Protein AF-A0A849SD72-F1 (afdb_monomer_lite)

Sequence (68 aa):
ELLTTQYGKEIWALYAHGDLTLETPLTGRFRQSTKAVDLKSVMREIEDTKKVEAARLLRMAEAKAEEN

Foldseek 3Di:
DLPQFDQVQVQVVCVVVVNDDPPDDGPSDDDDDPDDDPVVVVVVVVVVVVVVVVVVVVVVVVVVVVVD

Radius of gyration: 22.38 Å; chains: 1; bounding box: 44×22×58 Å

pLDDT: mean 87.65, std 9.12, range [57.34, 97.25]

Structure (mmCIF, N/CA/C/O backbone):
data_AF-A0A849SD72-F1
#
_entry.id   AF-A0A849SD72-F1
#
loop_
_atom_site.group_PDB
_atom_site.id
_atom_site.type_symbol
_atom_site.label_atom_id
_atom_site.label_alt_id
_atom_site.label_comp_id
_atom_site.label_asym_id
_atom_site.label_entity_id
_atom_site.label_seq_id
_atom_site.pdbx_PDB_ins_code
_atom_site.Cartn_x
_atom_site.Cartn_y
_atom_site.Cartn_z
_atom_site.occupancy
_atom_site.B_iso_or_equiv
_atom_site.auth_seq_id
_atom_site.auth_comp_id
_atom_site.auth_asym_id
_atom_site.auth_atom_id
_atom_site.pdbx_PDB_model_num
ATOM 1 N N . GLU A 1 1 ? -9.114 -15.224 24.577 1.00 57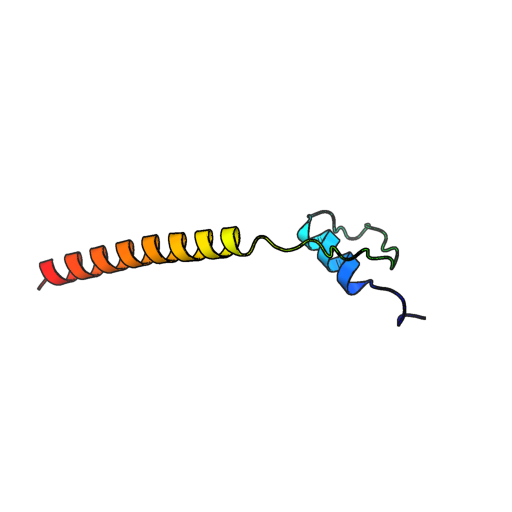.34 1 GLU A N 1
ATOM 2 C CA . GLU A 1 1 ? -9.771 -13.927 24.286 1.00 57.34 1 GLU A CA 1
ATOM 3 C C . GLU A 1 1 ? -9.158 -13.126 23.120 1.00 57.34 1 GLU A C 1
ATOM 5 O O . GLU A 1 1 ? -9.771 -12.162 22.694 1.00 57.34 1 GLU A O 1
ATOM 10 N N . LEU A 1 2 ? -8.032 -13.537 22.511 1.00 60.88 2 LEU A N 1
ATOM 11 C CA . LEU A 1 2 ? -7.433 -12.853 21.340 1.00 60.88 2 LEU A CA 1
ATOM 12 C C . LEU A 1 2 ? -8.061 -13.194 19.974 1.00 60.88 2 LEU A C 1
ATOM 14 O O . LEU A 1 2 ? -7.793 -12.519 18.990 1.00 60.88 2 LEU A O 1
ATOM 18 N N . LEU A 1 3 ? -8.873 -14.250 19.883 1.00 64.62 3 LEU A N 1
ATOM 19 C CA . LEU A 1 3 ? -9.423 -14.727 18.603 1.00 64.62 3 LEU A CA 1
ATOM 20 C C . LEU A 1 3 ? -10.490 -13.795 18.005 1.00 64.62 3 LEU A C 1
ATOM 22 O O . LEU A 1 3 ? -10.770 -13.872 16.813 1.00 64.62 3 LEU A O 1
ATOM 26 N N . THR A 1 4 ? -11.099 -12.933 18.820 1.00 70.75 4 THR A N 1
ATOM 27 C CA . THR A 1 4 ? -12.198 -12.047 18.406 1.00 70.75 4 THR A CA 1
ATOM 28 C C . THR A 1 4 ? -11.741 -10.625 18.092 1.00 70.75 4 THR A C 1
ATOM 30 O O . THR A 1 4 ? -12.515 -9.847 17.536 1.00 70.75 4 THR A O 1
ATOM 33 N N . THR A 1 5 ? -10.510 -10.261 18.451 1.00 78.50 5 THR A N 1
ATOM 34 C CA . THR A 1 5 ? -9.965 -8.921 18.226 1.00 78.50 5 THR A CA 1
ATOM 35 C C . THR A 1 5 ? -9.155 -8.876 16.933 1.00 78.50 5 THR A C 1
ATOM 37 O O . THR A 1 5 ? -8.496 -9.833 16.539 1.00 78.50 5 THR A O 1
ATOM 40 N N . GLN A 1 6 ? -9.207 -7.743 16.235 1.00 83.81 6 GLN A N 1
ATOM 41 C CA . GLN A 1 6 ? -8.552 -7.555 14.936 1.00 83.81 6 GLN A CA 1
ATOM 42 C C . GLN A 1 6 ? -7.326 -6.636 15.048 1.00 83.81 6 GLN A C 1
ATOM 44 O O . GLN A 1 6 ? -7.126 -5.764 14.202 1.00 83.81 6 GLN A O 1
ATOM 49 N N . TYR A 1 7 ? -6.490 -6.848 16.073 1.00 86.31 7 TYR A N 1
ATOM 50 C CA . TYR A 1 7 ? -5.308 -6.015 16.344 1.00 86.31 7 TYR A CA 1
ATOM 51 C C . TYR A 1 7 ? -4.371 -5.894 15.138 1.00 86.31 7 TYR A C 1
ATOM 53 O O . TYR A 1 7 ? -3.920 -4.800 14.829 1.00 86.31 7 TYR A O 1
ATOM 61 N N . GLY A 1 8 ? -4.130 -6.982 14.396 1.00 86.44 8 GLY A N 1
ATOM 62 C CA . GLY A 1 8 ? -3.257 -6.934 13.217 1.00 86.44 8 GLY A CA 1
ATOM 63 C C . GLY A 1 8 ? -3.752 -5.969 12.133 1.00 86.44 8 GLY A C 1
ATOM 64 O O . GLY A 1 8 ? -2.962 -5.219 11.565 1.00 86.44 8 GLY A O 1
ATOM 65 N N . LYS A 1 9 ? -5.068 -5.936 11.880 1.00 87.38 9 LYS A N 1
ATOM 66 C CA . LYS A 1 9 ? -5.650 -5.018 10.890 1.00 87.38 9 LYS A CA 1
ATOM 67 C C . LYS A 1 9 ? -5.689 -3.573 11.397 1.00 87.38 9 LYS A C 1
ATOM 69 O O . LYS A 1 9 ? -5.469 -2.657 10.615 1.00 87.38 9 LYS A O 1
ATOM 74 N N . GLU A 1 10 ? -5.938 -3.378 12.693 1.00 89.19 10 GLU A N 1
ATOM 75 C CA . GLU A 1 10 ? -5.903 -2.063 13.346 1.00 89.19 10 GLU A CA 1
ATOM 76 C C . GLU A 1 10 ? -4.497 -1.449 13.303 1.00 89.19 10 GLU A C 1
ATOM 78 O O . GLU A 1 10 ? -4.344 -0.316 12.854 1.00 89.19 10 GLU A O 1
ATOM 83 N N . ILE A 1 11 ? -3.466 -2.222 13.659 1.00 90.06 11 ILE A N 1
ATOM 84 C CA . ILE A 1 11 ? -2.060 -1.800 13.590 1.00 90.06 11 ILE A CA 1
ATOM 85 C C . ILE A 1 11 ? -1.675 -1.444 12.153 1.00 90.06 11 ILE A C 1
ATOM 87 O O . ILE A 1 11 ? -1.088 -0.390 11.920 1.00 90.06 11 ILE A O 1
ATOM 91 N N . TRP A 1 12 ? -2.018 -2.296 11.180 1.00 90.25 12 TRP A N 1
ATOM 92 C CA . TRP A 1 12 ? -1.676 -2.041 9.780 1.00 90.25 12 TRP A CA 1
ATOM 93 C C . TRP A 1 12 ? -2.343 -0.773 9.241 1.00 90.25 12 TRP A C 1
ATOM 95 O O . TRP A 1 12 ? -1.701 -0.005 8.533 1.00 90.25 12 TRP A O 1
ATOM 105 N N . ALA A 1 13 ? -3.603 -0.518 9.598 1.00 88.12 13 ALA A N 1
ATOM 106 C CA . ALA A 1 13 ? -4.293 0.700 9.187 1.00 88.12 13 AL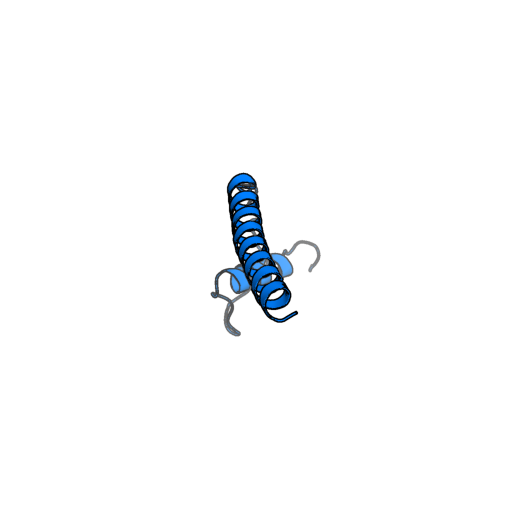A A CA 1
ATOM 107 C C . ALA A 1 13 ? -3.675 1.957 9.812 1.00 88.12 13 ALA A C 1
ATOM 109 O O . ALA A 1 13 ? -3.420 2.918 9.092 1.00 88.12 13 ALA A O 1
ATOM 110 N N . LEU A 1 14 ? -3.374 1.938 11.116 1.00 89.88 14 LEU A N 1
ATOM 111 C CA . LEU A 1 14 ? -2.673 3.041 11.783 1.00 89.88 14 LEU A CA 1
ATOM 112 C C . LEU A 1 14 ? -1.306 3.300 11.136 1.00 89.88 14 LEU A C 1
ATOM 114 O O . LEU A 1 14 ? -0.939 4.448 10.904 1.00 89.88 14 LEU A O 1
ATOM 118 N N . TYR A 1 15 ? -0.572 2.239 10.794 1.00 90.19 15 TYR A N 1
ATOM 119 C CA . TYR A 1 15 ? 0.708 2.351 10.097 1.00 90.19 15 TYR A CA 1
ATOM 120 C C . TYR A 1 15 ? 0.544 2.963 8.700 1.00 90.19 15 TYR A C 1
ATOM 122 O O . TYR A 1 15 ? 1.248 3.908 8.358 1.00 90.19 15 TYR A O 1
ATOM 130 N N . ALA A 1 16 ? -0.410 2.463 7.911 1.00 88.31 16 ALA A N 1
ATOM 131 C CA . ALA A 1 16 ? -0.662 2.926 6.548 1.00 88.31 16 ALA A CA 1
ATOM 132 C C . ALA A 1 16 ? -1.115 4.395 6.484 1.00 88.31 16 ALA A C 1
ATOM 134 O O . ALA A 1 16 ? -0.833 5.075 5.499 1.00 88.31 16 ALA A O 1
ATOM 135 N N . HIS A 1 17 ? -1.803 4.884 7.519 1.00 87.31 17 HIS A N 1
ATOM 136 C CA . HIS A 1 17 ? -2.218 6.284 7.637 1.00 87.31 17 HIS A CA 1
ATOM 137 C C . HIS A 1 17 ? -1.157 7.199 8.272 1.00 87.31 17 HIS A C 1
ATOM 139 O O . HIS A 1 17 ? -1.281 8.415 8.166 1.00 87.31 17 HIS A O 1
ATOM 145 N N . GLY A 1 18 ? -0.101 6.641 8.875 1.00 89.88 18 GLY A N 1
ATOM 146 C CA . GLY A 1 18 ? 0.942 7.406 9.570 1.00 89.88 18 GLY A CA 1
ATOM 147 C C . GLY A 1 18 ? 0.605 7.780 11.019 1.00 89.88 18 GLY A C 1
ATOM 148 O O . GLY A 1 18 ? 1.359 8.517 11.644 1.00 89.88 18 GLY A O 1
ATOM 149 N N . ASP A 1 19 ? -0.485 7.241 11.569 1.00 88.62 19 ASP A N 1
ATOM 150 C CA . ASP A 1 19 ? -0.989 7.528 12.921 1.00 88.62 19 ASP A CA 1
ATOM 151 C C . ASP A 1 19 ? -0.466 6.537 13.983 1.00 88.62 19 ASP A C 1
ATOM 153 O O . ASP A 1 19 ? -0.801 6.620 15.172 1.00 88.62 19 ASP A O 1
ATOM 157 N N . LEU A 1 20 ? 0.328 5.543 13.567 1.00 90.75 20 LEU A N 1
ATOM 158 C CA . LEU A 1 20 ? 0.890 4.548 14.475 1.00 90.75 20 LEU A CA 1
ATOM 159 C C . LEU A 1 20 ? 2.088 5.120 15.236 1.00 90.75 20 LEU A C 1
ATOM 161 O O . LEU A 1 20 ? 3.166 5.318 14.679 1.00 90.75 20 LEU A O 1
ATOM 165 N N . THR A 1 21 ? 1.909 5.292 16.541 1.00 88.12 21 THR A N 1
ATOM 166 C CA . THR A 1 21 ? 2.965 5.636 17.496 1.00 88.12 21 THR A CA 1
ATOM 167 C C . THR A 1 21 ? 3.049 4.575 18.591 1.00 88.12 21 THR A C 1
ATOM 169 O O . THR A 1 21 ? 2.125 3.779 18.767 1.00 88.12 21 THR A O 1
ATOM 172 N N . LEU A 1 22 ? 4.146 4.566 19.356 1.00 85.38 22 LEU A N 1
ATOM 173 C CA . LEU A 1 22 ? 4.317 3.650 20.495 1.00 85.38 22 LEU A CA 1
ATOM 174 C C . LEU A 1 22 ? 3.272 3.868 21.603 1.00 85.38 22 LEU A C 1
ATOM 176 O O . LEU A 1 22 ? 3.040 2.970 22.407 1.00 85.38 22 LEU A O 1
ATOM 180 N N . GLU A 1 23 ? 2.646 5.044 21.634 1.00 89.94 23 GLU A N 1
ATOM 181 C CA . GLU A 1 23 ? 1.631 5.423 22.618 1.00 89.94 23 GLU A CA 1
ATOM 182 C C . GLU A 1 23 ? 0.201 5.239 22.095 1.00 89.94 23 GLU A C 1
ATOM 184 O O . GLU A 1 23 ? -0.753 5.405 22.854 1.00 89.94 23 GLU A O 1
ATOM 189 N N . THR A 1 24 ? 0.024 4.884 20.815 1.00 84.69 24 THR A N 1
ATOM 190 C CA . THR A 1 24 ? -1.305 4.757 20.209 1.00 84.69 24 THR A CA 1
ATOM 191 C C . THR A 1 24 ? -2.062 3.582 20.850 1.00 84.69 24 THR A C 1
ATOM 193 O O . THR A 1 24 ? -1.657 2.426 20.685 1.00 84.69 24 THR A O 1
ATOM 196 N N . PRO A 1 25 ? -3.179 3.829 21.565 1.00 85.00 25 PRO A N 1
ATOM 197 C CA . PRO A 1 25 ? -3.906 2.770 22.249 1.00 85.00 25 PRO A CA 1
ATOM 198 C C . PRO A 1 25 ? -4.659 1.899 21.239 1.00 85.00 25 PRO A C 1
ATOM 200 O O . PRO A 1 25 ? -5.474 2.389 20.457 1.00 85.00 25 PRO A O 1
ATOM 203 N N . LEU A 1 26 ? -4.421 0.587 21.283 1.00 88.12 26 LEU A N 1
ATOM 204 C CA . LEU A 1 26 ? -5.105 -0.380 20.425 1.00 88.12 26 LEU A CA 1
ATOM 205 C C . LEU A 1 26 ? -6.418 -0.832 21.062 1.00 88.12 26 LEU A C 1
ATOM 207 O O . LEU A 1 26 ? -6.451 -1.332 22.187 1.00 88.12 26 LEU A O 1
ATOM 211 N N . THR A 1 27 ? -7.514 -0.701 20.325 1.00 85.62 27 THR A N 1
ATOM 212 C CA . THR A 1 27 ? -8.859 -1.022 20.817 1.00 85.62 27 THR A CA 1
ATOM 213 C C . THR A 1 27 ? -9.270 -2.467 20.536 1.00 85.62 27 THR A C 1
ATOM 215 O O . THR A 1 27 ? -10.255 -2.951 21.096 1.00 85.62 27 THR A O 1
ATOM 218 N N . GLY A 1 28 ? -8.556 -3.154 19.640 1.00 83.69 28 GLY A N 1
ATOM 219 C CA . GLY A 1 28 ? -8.887 -4.483 19.129 1.00 83.69 28 GLY A CA 1
ATOM 220 C C . GLY A 1 28 ? -10.076 -4.487 18.172 1.00 83.69 28 GLY A C 1
ATOM 221 O O . GLY A 1 28 ? -10.462 -5.552 17.678 1.00 83.69 28 GLY A O 1
ATOM 222 N N . ARG A 1 29 ? -10.668 -3.318 17.898 1.00 81.31 29 ARG A N 1
ATOM 223 C CA . ARG A 1 29 ? -11.840 -3.141 17.042 1.00 81.31 29 ARG A CA 1
ATOM 224 C C . ARG A 1 29 ? -11.413 -2.495 15.735 1.00 81.31 29 ARG A C 1
ATOM 226 O O . ARG A 1 29 ? -11.180 -1.297 15.662 1.00 81.31 29 ARG A O 1
ATOM 233 N N . PHE A 1 30 ? -11.395 -3.292 14.675 1.00 82.75 30 PHE A N 1
ATOM 234 C CA . PHE A 1 30 ? -11.108 -2.806 13.333 1.00 82.75 30 PHE A CA 1
ATOM 235 C C . PHE A 1 30 ? -12.348 -2.878 12.445 1.00 82.75 30 PHE A C 1
ATOM 237 O O . PHE A 1 30 ? -12.950 -3.945 12.284 1.00 82.75 30 PHE A O 1
ATOM 244 N N . ARG A 1 31 ? -12.709 -1.752 11.822 1.00 80.88 31 ARG A N 1
ATOM 245 C CA . ARG A 1 31 ? -13.741 -1.714 10.785 1.00 80.88 31 ARG A CA 1
ATOM 246 C C . ARG A 1 31 ? -13.080 -1.828 9.420 1.00 80.88 31 ARG A C 1
ATOM 248 O O . ARG A 1 31 ? -12.501 -0.870 8.920 1.00 80.88 31 ARG A O 1
ATOM 255 N N . GLN A 1 32 ? -13.200 -2.998 8.805 1.00 79.00 32 GLN A N 1
ATOM 256 C CA . GLN A 1 32 ? -12.705 -3.203 7.452 1.00 79.00 32 GLN A CA 1
ATOM 257 C C . GLN A 1 32 ? -13.499 -2.354 6.455 1.00 79.00 32 GLN A C 1
ATOM 259 O O . GLN A 1 32 ? -14.731 -2.353 6.463 1.00 79.00 32 GLN A O 1
ATOM 264 N N . SER A 1 33 ? -12.785 -1.656 5.573 1.00 80.69 33 SER A N 1
ATOM 265 C CA . SER A 1 33 ? -13.400 -1.045 4.399 1.00 80.69 33 SER A CA 1
ATOM 266 C C . SER A 1 33 ? -13.791 -2.142 3.412 1.00 80.69 33 SER A C 1
ATOM 268 O O . SER A 1 33 ? -12.949 -2.928 2.983 1.00 80.69 33 SER A O 1
ATOM 270 N N . THR A 1 34 ? -15.069 -2.187 3.047 1.00 82.75 34 THR A N 1
ATOM 271 C CA . THR A 1 34 ? -15.603 -3.040 1.973 1.00 82.75 34 THR A CA 1
ATOM 272 C C . THR A 1 34 ? -15.860 -2.249 0.692 1.00 82.75 34 THR A C 1
ATOM 274 O O . THR A 1 34 ? -16.500 -2.748 -0.232 1.00 82.75 34 THR A O 1
ATOM 277 N N . LYS A 1 35 ? -15.385 -0.997 0.627 1.00 85.62 35 LYS A N 1
ATOM 278 C CA . LYS A 1 35 ? -15.496 -0.184 -0.584 1.00 85.62 35 LYS A CA 1
ATOM 279 C C . LYS A 1 35 ? -14.722 -0.857 -1.713 1.00 85.62 35 LYS A C 1
ATOM 281 O O . LYS A 1 35 ? -13.605 -1.329 -1.506 1.00 85.62 35 LYS A O 1
ATOM 286 N N . ALA A 1 36 ? -15.322 -0.875 -2.899 1.00 84.44 36 ALA A N 1
ATOM 287 C CA . ALA A 1 36 ? -14.644 -1.352 -4.091 1.00 84.44 36 ALA A CA 1
ATOM 288 C C . ALA A 1 36 ? -13.396 -0.495 -4.344 1.00 84.44 36 ALA A C 1
ATOM 290 O O . ALA A 1 36 ? -13.464 0.735 -4.321 1.00 84.44 36 ALA A O 1
ATOM 291 N N . VAL A 1 37 ? -12.262 -1.157 -4.561 1.00 85.38 37 VAL A N 1
ATOM 292 C CA . VAL A 1 37 ? -11.021 -0.497 -4.972 1.00 85.38 37 VAL A CA 1
ATOM 293 C C . VAL A 1 37 ? -11.180 -0.043 -6.421 1.00 85.38 37 VAL A C 1
ATOM 295 O O . VAL A 1 37 ? -11.691 -0.798 -7.253 1.00 85.38 37 VAL A O 1
ATOM 298 N N . ASP A 1 38 ? -10.727 1.170 -6.742 1.00 90.06 38 ASP A N 1
ATOM 299 C CA . ASP A 1 38 ? -10.670 1.633 -8.128 1.00 90.06 38 ASP A CA 1
ATOM 300 C C . ASP A 1 38 ? -9.499 0.969 -8.868 1.00 90.06 38 ASP A C 1
ATOM 302 O O . ASP A 1 38 ? -8.416 1.531 -9.039 1.00 90.06 38 ASP A O 1
ATOM 306 N N . LEU A 1 39 ? -9.735 -0.262 -9.319 1.00 92.25 39 LEU A N 1
ATOM 307 C CA . LEU A 1 39 ? -8.775 -1.032 -10.106 1.00 92.25 39 LEU A CA 1
ATOM 308 C C . LEU A 1 39 ? -8.412 -0.341 -11.427 1.00 92.25 39 LEU A C 1
ATOM 310 O O . LEU A 1 39 ? -7.313 -0.550 -11.933 1.00 92.25 39 LEU A O 1
ATOM 314 N N . LYS A 1 40 ? -9.300 0.491 -11.995 1.00 94.38 40 LYS A N 1
ATOM 315 C CA . LYS A 1 40 ? -9.010 1.198 -13.251 1.00 94.38 40 LYS A CA 1
ATOM 316 C C . LYS A 1 40 ? -7.923 2.244 -13.044 1.00 94.38 40 LYS A C 1
ATOM 318 O O . LYS A 1 40 ? -7.064 2.386 -13.909 1.00 94.38 40 LYS A O 1
ATOM 323 N N . SER A 1 41 ? -7.963 2.958 -11.919 1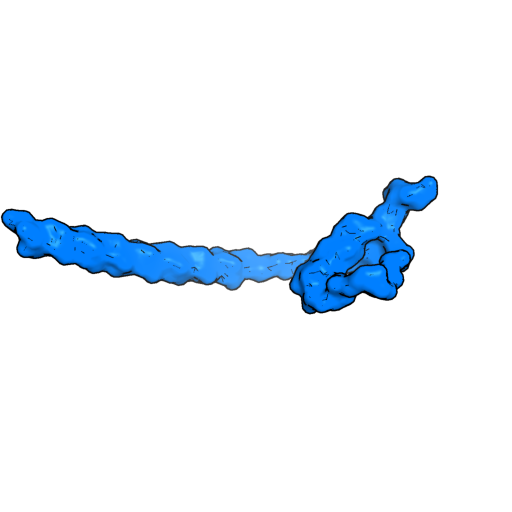.00 93.88 41 SER A N 1
ATOM 324 C CA . SER A 1 41 ? -6.915 3.916 -11.555 1.00 93.88 41 SER A CA 1
ATOM 325 C C . SER A 1 41 ? -5.564 3.219 -11.375 1.00 93.88 41 SER A C 1
ATOM 327 O O . SER A 1 41 ? -4.589 3.604 -12.015 1.00 93.88 41 SER A O 1
ATOM 329 N N . VAL A 1 42 ? -5.532 2.115 -10.619 1.00 94.12 42 VAL A N 1
ATOM 330 C CA . VAL A 1 42 ? -4.305 1.328 -10.392 1.00 94.12 42 VAL A CA 1
ATOM 331 C C . VAL A 1 42 ? -3.700 0.832 -11.708 1.00 94.12 42 VAL A C 1
ATOM 333 O O . VAL A 1 42 ? -2.508 0.997 -11.954 1.00 94.12 42 VAL A O 1
ATOM 336 N N . MET A 1 43 ? -4.520 0.258 -12.593 1.00 96.06 43 MET A N 1
ATOM 337 C CA . MET A 1 43 ? -4.035 -0.223 -13.890 1.00 96.06 43 MET A CA 1
ATOM 338 C C . MET A 1 43 ? -3.505 0.912 -14.771 1.00 96.06 43 MET A C 1
ATOM 340 O O . MET A 1 43 ? -2.536 0.708 -15.497 1.00 96.06 43 MET A O 1
ATOM 344 N N . ARG A 1 44 ? -4.099 2.109 -14.701 1.00 96.38 44 ARG A N 1
ATOM 345 C CA . ARG A 1 44 ? -3.622 3.277 -15.452 1.00 96.38 44 ARG A CA 1
ATOM 346 C C . ARG A 1 44 ? -2.208 3.671 -15.029 1.00 96.38 44 ARG A C 1
ATOM 348 O O . ARG A 1 44 ? -1.354 3.828 -15.891 1.00 96.38 44 ARG A O 1
ATOM 355 N N . GLU A 1 45 ? -1.956 3.758 -13.726 1.00 95.81 45 GLU A N 1
ATOM 356 C CA . GLU A 1 45 ? -0.642 4.118 -13.181 1.00 95.81 45 GLU A CA 1
ATOM 357 C C . GLU A 1 45 ? 0.445 3.097 -13.560 1.00 95.81 45 GLU A C 1
ATOM 359 O O . GLU A 1 45 ? 1.560 3.465 -13.947 1.00 95.81 45 GLU A O 1
ATOM 364 N N . ILE A 1 46 ? 0.097 1.806 -13.535 1.00 95.69 46 ILE A N 1
ATOM 365 C CA . ILE A 1 46 ? 0.984 0.725 -13.982 1.00 95.69 46 ILE A CA 1
ATOM 366 C C . ILE A 1 46 ? 1.336 0.890 -15.464 1.00 95.69 46 ILE A C 1
ATOM 368 O O . ILE A 1 46 ? 2.510 0.824 -15.833 1.00 95.69 46 ILE A O 1
ATOM 372 N N . GLU A 1 47 ? 0.338 1.092 -16.323 1.00 96.69 47 GLU A N 1
ATOM 373 C CA . GLU A 1 47 ? 0.566 1.231 -17.762 1.00 96.69 47 GLU A CA 1
ATOM 374 C C . GLU A 1 47 ? 1.348 2.502 -18.108 1.00 96.69 47 GLU A C 1
ATOM 376 O O . GLU A 1 47 ? 2.214 2.471 -18.983 1.00 96.69 47 GLU A O 1
ATOM 381 N N . ASP A 1 48 ? 1.112 3.603 -17.400 1.00 96.81 48 ASP A N 1
ATOM 382 C CA . ASP A 1 48 ? 1.868 4.839 -17.594 1.00 96.81 48 ASP A CA 1
ATOM 383 C C . ASP A 1 48 ? 3.343 4.655 -17.202 1.00 96.81 48 ASP A C 1
ATOM 385 O O . ASP A 1 48 ? 4.235 5.021 -17.972 1.00 96.81 48 ASP A O 1
ATOM 389 N N . THR A 1 49 ? 3.619 3.968 -16.089 1.00 96.69 49 THR A N 1
ATOM 390 C CA . THR A 1 49 ? 4.991 3.614 -15.683 1.00 96.69 49 THR A CA 1
ATOM 391 C C . THR A 1 49 ? 5.677 2.721 -16.722 1.00 96.69 49 THR A C 1
ATOM 393 O O . THR A 1 49 ? 6.829 2.960 -17.090 1.00 96.69 49 THR A O 1
ATOM 396 N N . LYS A 1 50 ? 4.967 1.720 -17.261 1.00 96.38 50 LYS A N 1
ATOM 397 C CA . LYS A 1 50 ? 5.499 0.842 -18.317 1.00 96.38 50 LYS A CA 1
ATOM 398 C C . LYS A 1 50 ? 5.843 1.603 -19.595 1.00 96.38 50 LYS A C 1
ATOM 400 O O . LYS A 1 50 ? 6.867 1.312 -20.208 1.00 96.38 50 LYS A O 1
ATOM 405 N N . LYS A 1 51 ? 5.021 2.572 -20.008 1.00 96.94 51 LYS A N 1
ATOM 406 C CA . LYS A 1 51 ? 5.300 3.402 -21.194 1.00 96.94 51 LYS A CA 1
ATOM 407 C C . LYS A 1 51 ? 6.546 4.258 -21.005 1.00 96.94 5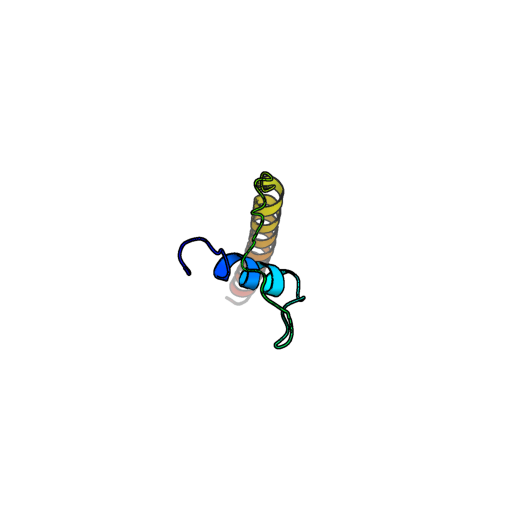1 LYS A C 1
ATOM 409 O O . LYS A 1 51 ? 7.361 4.347 -21.921 1.00 96.94 51 LYS A O 1
ATOM 414 N N . VAL A 1 52 ? 6.703 4.864 -19.826 1.00 95.75 52 VAL A N 1
ATOM 415 C CA . VAL A 1 52 ? 7.904 5.643 -19.485 1.00 95.75 52 VAL A CA 1
ATOM 416 C C . VAL A 1 52 ? 9.148 4.762 -19.575 1.00 95.75 52 VAL A C 1
ATOM 418 O O . VAL A 1 52 ? 10.138 5.155 -20.195 1.00 95.75 52 VAL A O 1
ATOM 421 N N . GLU A 1 53 ? 9.079 3.551 -19.023 1.00 95.50 53 GLU A N 1
ATOM 422 C CA . GLU A 1 53 ? 10.185 2.599 -19.071 1.00 95.50 53 GLU A CA 1
ATOM 423 C C . GLU A 1 53 ? 10.490 2.130 -20.500 1.00 95.50 53 GLU A C 1
ATOM 425 O O . GLU A 1 53 ? 11.647 2.138 -20.920 1.00 95.50 53 GLU A O 1
ATOM 430 N N . ALA A 1 54 ? 9.470 1.813 -21.300 1.00 96.62 54 ALA A N 1
ATOM 431 C CA . ALA A 1 54 ? 9.650 1.450 -22.705 1.00 96.62 54 ALA A CA 1
ATOM 432 C C . ALA A 1 54 ? 10.345 2.570 -23.503 1.00 96.62 54 ALA A C 1
ATOM 434 O O . ALA A 1 54 ? 11.281 2.305 -24.258 1.00 96.62 54 ALA A O 1
ATOM 435 N N . ALA A 1 55 ? 9.956 3.830 -23.286 1.00 96.31 55 ALA A N 1
ATOM 436 C CA . ALA A 1 55 ? 10.594 4.984 -23.919 1.00 96.31 55 AL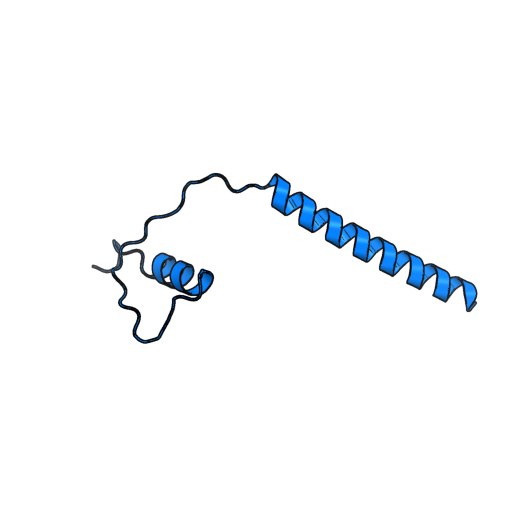A A CA 1
ATOM 437 C C . ALA A 1 55 ? 12.042 5.206 -23.443 1.00 96.31 55 ALA A C 1
ATOM 439 O O . ALA A 1 55 ? 12.864 5.757 -24.178 1.00 96.31 55 ALA A O 1
ATOM 440 N N . ARG A 1 56 ? 12.377 4.817 -22.207 1.00 95.75 56 ARG A N 1
ATOM 441 C CA . ARG A 1 56 ? 13.759 4.832 -21.703 1.00 95.75 56 ARG A CA 1
ATOM 442 C C . ARG A 1 56 ? 14.604 3.771 -22.407 1.00 95.75 56 ARG A C 1
ATOM 444 O O . ARG A 1 56 ? 15.700 4.083 -22.863 1.00 95.75 56 ARG A O 1
ATOM 451 N N . LEU A 1 57 ? 14.085 2.549 -22.518 1.00 97.25 57 LEU A N 1
ATOM 452 C CA . LEU A 1 57 ? 14.772 1.433 -23.168 1.00 97.25 57 LEU A CA 1
ATOM 453 C C . LEU A 1 57 ? 14.995 1.681 -24.662 1.00 97.25 57 LEU A C 1
ATOM 455 O O . LEU A 1 57 ? 16.084 1.398 -25.152 1.00 97.25 57 LEU A O 1
ATOM 459 N N . LEU A 1 58 ? 14.011 2.256 -25.362 1.00 96.56 58 LEU A N 1
ATOM 460 C CA . LEU A 1 58 ? 14.148 2.620 -26.774 1.00 96.56 58 LEU A CA 1
ATOM 461 C C . LEU A 1 58 ? 15.315 3.594 -26.983 1.00 96.56 58 LEU A C 1
ATOM 463 O O . LEU A 1 58 ? 16.216 3.300 -27.759 1.00 96.56 58 LEU A O 1
ATOM 467 N N . ARG A 1 59 ? 15.359 4.686 -26.207 1.00 94.56 59 ARG A N 1
ATOM 468 C CA . ARG A 1 59 ? 16.447 5.677 -26.274 1.00 94.56 59 ARG A CA 1
ATOM 469 C C . ARG A 1 59 ? 17.820 5.065 -25.998 1.00 94.56 59 ARG A C 1
ATOM 471 O O . ARG A 1 59 ? 18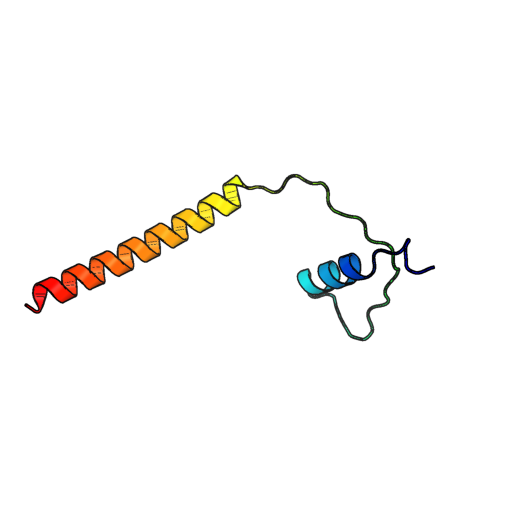.802 5.440 -26.624 1.00 94.56 59 ARG A O 1
ATOM 478 N N . MET A 1 60 ? 17.900 4.121 -25.061 1.00 95.81 60 MET A N 1
ATOM 479 C CA . MET A 1 60 ? 19.150 3.405 -24.783 1.00 95.81 60 MET A CA 1
ATOM 480 C C . MET A 1 60 ? 19.566 2.484 -25.931 1.00 95.81 60 MET A C 1
ATOM 482 O O . MET A 1 60 ? 20.755 2.371 -26.219 1.00 95.81 60 MET A O 1
ATOM 486 N N . ALA A 1 61 ? 18.605 1.820 -26.574 1.00 95.31 61 ALA A N 1
ATOM 487 C CA . ALA A 1 61 ? 18.869 0.962 -27.721 1.00 95.31 61 ALA A CA 1
ATOM 488 C C . ALA A 1 61 ? 19.328 1.774 -28.941 1.00 95.31 61 ALA A C 1
ATOM 490 O O . ALA A 1 61 ? 20.280 1.368 -29.598 1.00 95.31 61 ALA A O 1
ATOM 491 N N . GLU A 1 62 ? 18.699 2.924 -29.198 1.00 94.69 62 GLU A N 1
ATOM 492 C CA . GLU A 1 62 ? 19.090 3.869 -30.252 1.00 94.69 62 GLU A CA 1
ATOM 493 C C . GLU A 1 62 ? 20.513 4.391 -30.024 1.00 94.69 62 GLU A C 1
ATOM 495 O O . GLU A 1 62 ? 21.361 4.232 -30.897 1.00 94.69 62 GLU A O 1
ATOM 500 N N . ALA A 1 63 ? 20.824 4.884 -28.819 1.00 93.56 63 ALA A N 1
ATOM 501 C CA . ALA A 1 63 ? 22.172 5.352 -28.483 1.00 93.56 63 ALA A CA 1
ATOM 502 C C . ALA A 1 63 ? 23.242 4.256 -28.653 1.00 93.56 63 ALA A C 1
ATOM 504 O O . ALA A 1 63 ? 24.336 4.518 -29.142 1.00 93.56 63 ALA A O 1
ATOM 505 N N . LYS A 1 64 ? 22.919 3.006 -28.295 1.00 90.19 64 LYS A N 1
ATOM 506 C CA . LYS A 1 64 ? 23.820 1.859 -28.491 1.00 90.19 64 LYS A CA 1
ATOM 507 C C . LYS A 1 64 ? 23.988 1.478 -29.968 1.00 90.19 64 LYS A C 1
ATOM 509 O O . LYS A 1 64 ? 25.013 0.910 -30.339 1.00 90.19 64 LYS A O 1
ATOM 514 N N . ALA A 1 65 ? 22.972 1.712 -30.794 1.00 87.50 65 ALA A N 1
ATOM 515 C CA . ALA A 1 65 ? 23.030 1.437 -32.224 1.00 87.50 65 ALA A CA 1
ATOM 516 C C . ALA A 1 65 ? 23.851 2.492 -32.980 1.00 87.50 65 ALA A C 1
ATOM 518 O O . ALA A 1 65 ? 24.479 2.142 -33.968 1.00 87.50 65 ALA A O 1
ATOM 519 N N . GLU A 1 66 ? 23.879 3.741 -32.508 1.00 78.94 66 GLU A N 1
ATOM 520 C CA . GLU A 1 66 ? 24.698 4.823 -33.080 1.00 78.94 66 GLU A CA 1
ATOM 521 C C . GLU A 1 66 ? 26.198 4.705 -32.745 1.00 78.94 66 GLU A C 1
ATOM 523 O O . GLU A 1 66 ? 27.029 5.301 -33.427 1.00 78.94 66 GLU A O 1
ATOM 528 N N . GLU A 1 67 ? 26.556 3.949 -31.702 1.00 73.31 67 GLU A N 1
ATOM 529 C CA . GLU A 1 67 ? 27.947 3.740 -31.266 1.00 73.31 67 GLU A CA 1
ATOM 530 C C . GLU A 1 67 ? 28.675 2.606 -32.028 1.00 73.31 67 GLU A C 1
ATOM 532 O O . GLU A 1 67 ? 29.903 2.533 -31.974 1.00 73.31 67 GLU A O 1
ATOM 537 N N . ASN A 1 68 ? 27.948 1.734 -32.744 1.00 58.75 68 ASN A N 1
ATOM 538 C CA . ASN A 1 68 ? 28.505 0.619 -33.538 1.00 58.75 68 ASN A CA 1
ATOM 539 C C . ASN A 1 68 ? 28.579 0.942 -35.033 1.00 58.75 68 ASN A C 1
ATOM 541 O O . ASN A 1 68 ? 29.533 0.446 -35.676 1.00 58.75 68 ASN A O 1
#

Secondary structure (DSSP, 8-state):
-GGG--HHHHHHHHHHHT---TT----S------PPP-HHHHHHHHHHHHHHHHHHHHHHHHHHHH--